Protein AF-A0A926JMJ7-F1 (afdb_monomer_lite)

Structure (mmCIF, N/CA/C/O backbone):
data_AF-A0A926JMJ7-F1
#
_entry.id   AF-A0A926JMJ7-F1
#
loop_
_atom_site.group_PDB
_atom_site.id
_atom_site.type_symbol
_atom_site.label_atom_id
_atom_site.label_alt_id
_atom_site.label_comp_id
_atom_site.label_asym_id
_atom_site.label_entity_id
_atom_site.label_seq_id
_atom_site.pdbx_PDB_ins_code
_atom_site.Cartn_x
_atom_site.Cartn_y
_atom_site.Cartn_z
_atom_site.occupancy
_atom_site.B_iso_or_equiv
_atom_site.auth_seq_id
_atom_site.auth_comp_id
_atom_site.auth_asym_id
_atom_site.auth_atom_id
_atom_site.pdbx_PDB_model_num
ATOM 1 N N . MET A 1 1 ? -0.964 7.097 -24.069 1.00 64.44 1 MET A N 1
ATOM 2 C CA . MET A 1 1 ? -1.494 6.306 -22.941 1.00 64.44 1 MET A CA 1
ATOM 3 C C . MET A 1 1 ? -0.293 5.758 -22.201 1.00 64.44 1 MET A C 1
ATOM 5 O O . MET A 1 1 ? 0.462 5.012 -22.808 1.00 64.44 1 MET A O 1
ATOM 9 N N . THR A 1 2 ? -0.046 6.221 -20.980 1.00 82.44 2 THR A N 1
ATOM 10 C CA . THR A 1 2 ? 1.116 5.785 -20.191 1.00 82.44 2 THR A CA 1
ATOM 11 C C . THR A 1 2 ? 0.700 4.598 -19.337 1.00 82.44 2 THR A C 1
ATOM 13 O O . THR A 1 2 ? -0.368 4.633 -18.730 1.00 82.44 2 THR A O 1
ATOM 16 N N . LEU A 1 3 ? 1.507 3.540 -19.335 1.00 84.75 3 LEU A N 1
ATOM 17 C CA . LEU A 1 3 ? 1.273 2.369 -18.496 1.00 84.75 3 LEU A CA 1
ATOM 18 C C . LEU A 1 3 ? 1.700 2.677 -17.057 1.00 84.75 3 LEU A C 1
ATOM 20 O O . LEU A 1 3 ? 2.702 3.361 -16.836 1.00 84.75 3 LEU A O 1
ATOM 24 N N . VAL A 1 4 ? 0.923 2.173 -16.102 1.00 88.88 4 VAL A N 1
ATOM 25 C CA . VAL A 1 4 ? 1.211 2.241 -14.667 1.00 88.88 4 VAL A CA 1
ATOM 26 C C . VAL A 1 4 ? 1.205 0.817 -14.135 1.00 88.88 4 VAL A C 1
ATOM 28 O O . VAL A 1 4 ? 0.245 0.080 -14.363 1.00 88.88 4 VAL A O 1
ATOM 31 N N . LEU A 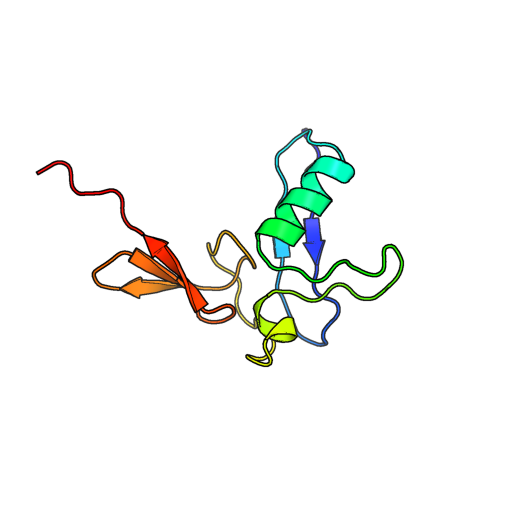1 5 ? 2.279 0.433 -13.452 1.00 90.12 5 LEU A N 1
ATOM 32 C CA . LEU A 1 5 ? 2.360 -0.848 -12.761 1.00 90.12 5 LEU A CA 1
ATOM 33 C C . LEU A 1 5 ? 1.627 -0.746 -11.426 1.00 90.12 5 LEU A C 1
ATOM 35 O O . LEU A 1 5 ? 1.696 0.277 -10.744 1.00 90.12 5 LEU A O 1
ATOM 39 N N . ALA A 1 6 ? 0.928 -1.811 -11.055 1.00 92.56 6 ALA A N 1
ATOM 40 C CA . ALA A 1 6 ? 0.264 -1.908 -9.768 1.00 92.56 6 ALA A CA 1
ATOM 41 C C . ALA A 1 6 ? 0.626 -3.229 -9.093 1.00 92.56 6 ALA A C 1
ATOM 43 O O . ALA A 1 6 ? 0.579 -4.287 -9.722 1.00 92.56 6 ALA A O 1
ATOM 44 N N . THR A 1 7 ? 0.945 -3.158 -7.804 1.00 94.56 7 THR A N 1
ATOM 45 C CA . THR A 1 7 ? 1.150 -4.333 -6.954 1.00 94.56 7 THR A CA 1
ATOM 46 C C . THR A 1 7 ? -0.099 -4.557 -6.118 1.00 94.56 7 THR A C 1
ATOM 48 O O . THR A 1 7 ? -0.595 -3.624 -5.484 1.00 94.56 7 THR A O 1
ATOM 51 N N . VAL A 1 8 ? -0.608 -5.787 -6.114 1.00 95.69 8 VAL A N 1
ATOM 52 C CA . VAL A 1 8 ? -1.838 -6.180 -5.411 1.00 95.69 8 VAL A CA 1
ATOM 53 C C . VAL A 1 8 ? -1.519 -7.129 -4.263 1.00 95.69 8 VAL A C 1
ATOM 55 O O . VAL A 1 8 ? -0.491 -7.801 -4.284 1.00 95.69 8 VAL A O 1
ATOM 58 N N . CYS A 1 9 ? -2.366 -7.155 -3.237 1.00 97.06 9 CYS A N 1
ATOM 59 C CA . CYS A 1 9 ? -2.200 -8.054 -2.097 1.00 97.06 9 CYS A CA 1
ATOM 60 C C . CYS A 1 9 ? -2.873 -9.404 -2.361 1.00 97.06 9 CYS A C 1
ATOM 62 O O . CYS A 1 9 ? -4.043 -9.440 -2.724 1.00 97.06 9 CYS A O 1
ATOM 64 N N . ASP A 1 10 ? -2.181 -10.505 -2.074 1.00 96.50 10 ASP A N 1
ATOM 65 C CA . ASP A 1 10 ? -2.693 -11.866 -2.311 1.00 96.50 10 ASP A CA 1
ATOM 66 C C . ASP A 1 10 ? -3.481 -12.449 -1.128 1.00 96.50 10 ASP A C 1
ATOM 68 O O . ASP A 1 10 ? -3.960 -13.582 -1.166 1.00 96.50 10 ASP A O 1
ATOM 72 N N . THR A 1 11 ? -3.621 -11.691 -0.038 1.00 96.31 11 THR A N 1
ATOM 73 C CA . THR A 1 11 ? -4.532 -12.067 1.053 1.00 96.31 11 THR A CA 1
ATOM 74 C C . THR A 1 11 ? -5.978 -11.998 0.571 1.00 96.31 11 THR A C 1
ATOM 76 O O . THR A 1 11 ? -6.404 -10.970 0.051 1.00 96.31 11 THR A O 1
ATOM 79 N N . THR A 1 12 ? -6.736 -13.074 0.792 1.00 96.00 12 THR A N 1
ATOM 80 C CA . THR A 1 12 ? -8.165 -13.170 0.466 1.00 96.00 12 THR A CA 1
ATOM 81 C C . THR A 1 12 ? -8.936 -11.934 0.936 1.00 96.00 12 THR A C 1
ATOM 83 O O . THR A 1 12 ? -8.745 -11.483 2.064 1.00 96.00 12 THR A O 1
ATOM 86 N N . GLU A 1 13 ? -9.787 -11.391 0.057 1.00 95.12 13 GLU A N 1
ATOM 87 C CA . GLU A 1 13 ? -10.627 -10.197 0.289 1.00 95.12 13 GLU A CA 1
ATOM 88 C C . GLU A 1 13 ? -9.866 -8.883 0.540 1.00 95.12 13 GLU A C 1
ATOM 90 O O . GLU A 1 13 ? -10.484 -7.847 0.777 1.00 95.12 13 GLU A O 1
ATOM 95 N N . CYS A 1 14 ? -8.534 -8.878 0.454 1.00 97.88 14 CYS A N 1
ATOM 96 C CA . CYS A 1 14 ? -7.759 -7.655 0.584 1.00 97.88 14 CYS A CA 1
ATOM 97 C C . CYS A 1 14 ? -7.752 -6.885 -0.739 1.00 97.88 14 CYS A C 1
ATOM 99 O O . CYS A 1 14 ? -7.193 -7.332 -1.735 1.00 97.88 14 CYS A O 1
ATOM 101 N N . LEU A 1 15 ? -8.316 -5.682 -0.724 1.00 97.44 15 LEU A N 1
ATOM 102 C CA . LEU A 1 15 ? -8.343 -4.767 -1.861 1.00 97.44 15 LEU A CA 1
ATOM 103 C C . LEU A 1 15 ? -7.079 -3.907 -1.969 1.00 97.44 15 LEU A C 1
ATOM 105 O O . LEU A 1 15 ? -7.036 -3.010 -2.797 1.00 97.44 15 LEU A O 1
ATOM 109 N N . ALA A 1 16 ? -6.066 -4.110 -1.124 1.00 97.94 16 ALA A N 1
ATOM 110 C CA . ALA A 1 16 ? -4.908 -3.224 -1.080 1.00 97.94 16 ALA A CA 1
ATOM 111 C C . ALA A 1 16 ? -4.144 -3.186 -2.413 1.00 97.94 16 ALA A C 1
ATOM 113 O O . ALA A 1 16 ? -3.862 -4.229 -3.008 1.00 97.94 16 ALA A O 1
ATOM 114 N N . LEU A 1 17 ? -3.734 -1.978 -2.806 1.00 96.88 17 LEU A N 1
ATOM 115 C CA . LEU A 1 17 ? -2.969 -1.706 -4.022 1.00 96.88 17 LEU A CA 1
ATOM 116 C C . LEU A 1 17 ? -1.794 -0.774 -3.710 1.00 96.88 17 LEU A C 1
ATOM 118 O O . LEU A 1 17 ? -1.913 0.149 -2.903 1.00 96.88 17 LEU A O 1
ATOM 122 N N . HIS A 1 18 ? -0.663 -0.990 -4.370 1.00 96.06 18 HIS A N 1
ATOM 123 C CA . HIS A 1 18 ? 0.377 0.021 -4.536 1.00 96.06 18 HIS A CA 1
ATOM 124 C C . HIS A 1 18 ? 0.390 0.440 -5.999 1.00 96.06 18 HIS A C 1
ATOM 126 O O . HIS A 1 18 ? 0.627 -0.395 -6.871 1.00 96.06 18 HIS A O 1
ATOM 132 N N . ILE A 1 19 ? 0.121 1.716 -6.259 1.00 94.31 19 ILE A N 1
ATOM 133 C CA . ILE A 1 19 ? 0.061 2.276 -7.609 1.00 94.31 19 ILE A CA 1
ATOM 134 C C . ILE A 1 19 ? 1.399 2.939 -7.907 1.00 94.31 19 ILE A C 1
ATOM 136 O O . ILE A 1 19 ? 1.832 3.819 -7.164 1.00 94.31 19 ILE A O 1
ATOM 140 N N . GLY A 1 20 ? 2.039 2.499 -8.983 1.00 92.06 20 GLY A N 1
ATOM 141 C CA . GLY A 1 20 ? 3.333 3.010 -9.389 1.00 92.06 20 GLY A CA 1
ATOM 142 C C . GLY A 1 20 ? 3.305 4.350 -10.109 1.00 92.06 20 GLY A C 1
ATOM 143 O O . GLY A 1 20 ? 2.253 4.916 -10.418 1.00 92.06 20 GLY A O 1
ATOM 144 N N . LEU A 1 21 ? 4.495 4.862 -10.406 1.00 92.25 21 LEU A N 1
ATOM 145 C CA . LEU A 1 21 ? 4.691 6.065 -11.193 1.00 92.25 21 LEU A CA 1
ATOM 146 C C . LEU A 1 21 ? 4.542 5.749 -12.695 1.00 92.25 21 LEU A C 1
ATOM 148 O O . LEU A 1 21 ? 5.114 4.774 -13.190 1.00 92.25 21 LEU A O 1
ATOM 152 N N . PRO A 1 22 ? 3.822 6.580 -13.472 1.00 94.06 22 PRO A N 1
ATOM 153 C CA . PRO A 1 22 ? 3.706 6.381 -14.911 1.00 94.06 22 PRO A CA 1
ATOM 154 C C . PRO A 1 22 ? 5.075 6.355 -15.608 1.00 94.06 22 PRO A C 1
ATOM 156 O O . PRO A 1 22 ? 5.839 7.315 -15.526 1.00 94.06 22 PRO A O 1
ATOM 159 N N . GLY A 1 23 ? 5.353 5.272 -16.339 1.00 91.38 23 GLY A N 1
ATOM 160 C CA . GLY A 1 23 ? 6.594 5.102 -17.104 1.00 91.38 23 GLY A CA 1
ATOM 161 C C . GLY A 1 23 ? 7.823 4.674 -16.294 1.00 91.38 23 GLY A C 1
ATOM 162 O O . GLY A 1 23 ? 8.904 4.590 -16.874 1.00 91.38 23 GLY A O 1
ATOM 163 N N . ALA A 1 24 ? 7.679 4.400 -14.995 1.00 92.44 24 ALA A N 1
ATOM 164 C CA . ALA A 1 24 ? 8.727 3.752 -14.216 1.00 92.44 24 ALA A CA 1
ATOM 165 C C . ALA A 1 24 ? 8.880 2.269 -14.593 1.00 92.44 24 ALA A C 1
ATOM 167 O O . ALA A 1 24 ? 7.940 1.639 -15.084 1.00 92.44 24 ALA A O 1
ATOM 168 N N . ASP A 1 25 ? 10.078 1.727 -14.370 1.00 93.12 25 ASP A N 1
ATOM 169 C CA . ASP A 1 25 ? 10.372 0.311 -14.588 1.00 93.12 25 ASP A CA 1
ATOM 170 C C . ASP A 1 25 ? 10.004 -0.565 -13.376 1.00 93.12 25 ASP A C 1
ATOM 172 O O . ASP A 1 25 ? 9.789 -0.082 -12.260 1.00 93.12 25 ASP A O 1
ATOM 176 N N . ASP A 1 26 ? 9.951 -1.881 -13.598 1.00 90.31 26 ASP A N 1
ATOM 177 C CA . ASP A 1 26 ? 9.578 -2.870 -12.580 1.00 90.31 26 ASP A CA 1
ATOM 178 C C . ASP A 1 26 ? 10.472 -2.804 -11.331 1.00 90.31 26 ASP A C 1
ATOM 180 O O . ASP A 1 26 ? 10.006 -3.016 -10.209 1.00 90.31 26 ASP A O 1
ATOM 184 N N . ALA A 1 27 ? 11.766 -2.513 -11.502 1.00 92.12 27 ALA A N 1
ATOM 185 C CA . ALA A 1 27 ? 12.726 -2.477 -10.403 1.00 92.12 27 ALA A CA 1
ATOM 186 C C . ALA A 1 27 ? 12.487 -1.264 -9.496 1.00 92.12 27 ALA A C 1
ATOM 188 O O . ALA A 1 27 ? 12.499 -1.392 -8.266 1.00 92.12 27 ALA A O 1
ATOM 189 N N . PHE A 1 28 ? 12.232 -0.098 -10.091 1.00 93.69 28 PHE A N 1
ATOM 190 C CA . PHE A 1 28 ? 11.856 1.109 -9.371 1.00 93.69 28 PHE A CA 1
ATOM 191 C C . PHE A 1 28 ? 10.559 0.894 -8.591 1.00 93.69 28 PHE A C 1
ATOM 193 O O . PHE A 1 28 ? 10.500 1.227 -7.403 1.00 93.69 28 PHE A O 1
ATOM 200 N N . GLU A 1 29 ? 9.553 0.298 -9.230 1.00 92.81 29 GLU A N 1
ATOM 201 C CA . GLU A 1 29 ? 8.240 0.096 -8.620 1.00 92.81 29 GLU A CA 1
ATOM 202 C C . GLU A 1 29 ? 8.250 -0.927 -7.496 1.00 92.81 29 GLU A C 1
ATOM 204 O O . GLU A 1 29 ? 7.680 -0.695 -6.426 1.00 92.81 29 GLU A O 1
ATOM 209 N N . ARG A 1 30 ? 8.994 -2.018 -7.671 1.00 92.88 30 ARG A N 1
ATOM 210 C CA . ARG A 1 30 ? 9.235 -2.983 -6.601 1.00 92.88 30 ARG A CA 1
ATOM 211 C C . ARG A 1 30 ? 9.892 -2.317 -5.395 1.00 92.88 30 ARG A C 1
ATOM 213 O O . ARG A 1 30 ? 9.417 -2.474 -4.271 1.00 92.88 30 ARG A O 1
ATOM 220 N N . ALA A 1 31 ? 10.936 -1.521 -5.622 1.00 94.38 31 ALA A N 1
ATOM 221 C CA . ALA A 1 31 ? 11.611 -0.801 -4.549 1.00 94.38 31 ALA A CA 1
ATOM 222 C C . ALA A 1 31 ? 10.696 0.250 -3.889 1.00 94.38 31 ALA A C 1
ATOM 224 O O . ALA A 1 31 ? 10.798 0.490 -2.684 1.00 94.38 31 ALA A O 1
ATOM 225 N N . ALA A 1 32 ? 9.803 0.894 -4.647 1.00 95.31 32 ALA A N 1
ATOM 226 C CA . ALA A 1 32 ? 8.812 1.827 -4.115 1.00 95.31 32 ALA A CA 1
ATOM 227 C C . ALA A 1 32 ? 7.788 1.120 -3.214 1.00 95.31 32 ALA A C 1
ATOM 229 O O . ALA A 1 32 ? 7.588 1.549 -2.074 1.00 95.31 32 ALA A O 1
ATOM 230 N N . ALA A 1 33 ? 7.238 -0.008 -3.662 1.00 95.69 33 ALA A N 1
ATOM 231 C CA . ALA A 1 33 ? 6.311 -0.818 -2.882 1.00 95.69 33 ALA A CA 1
ATOM 232 C C . ALA A 1 33 ? 6.962 -1.362 -1.595 1.00 95.69 33 ALA A C 1
ATOM 234 O O . ALA A 1 33 ? 6.379 -1.268 -0.510 1.00 95.69 33 ALA A O 1
ATOM 235 N N . GLU A 1 34 ? 8.202 -1.852 -1.667 1.00 96.00 34 GLU A N 1
ATOM 236 C CA . GLU A 1 34 ? 8.964 -2.294 -0.489 1.00 96.00 34 GLU A CA 1
ATOM 237 C C . GLU A 1 34 ? 9.171 -1.146 0.518 1.00 96.00 34 GLU A C 1
ATOM 239 O O . GLU A 1 34 ? 8.939 -1.326 1.717 1.00 96.00 34 GLU A O 1
ATOM 244 N N . ARG A 1 35 ? 9.507 0.070 0.052 1.00 96.12 35 ARG A N 1
ATOM 245 C CA . ARG A 1 35 ? 9.587 1.275 0.907 1.00 96.12 35 ARG A CA 1
ATOM 246 C C . ARG A 1 35 ? 8.235 1.664 1.510 1.00 96.12 35 ARG A C 1
ATOM 248 O O . ARG A 1 35 ? 8.187 2.161 2.638 1.00 96.12 35 ARG A O 1
ATOM 255 N N . ALA A 1 36 ? 7.138 1.416 0.798 1.00 95.56 36 ALA A N 1
ATOM 256 C CA . ALA A 1 36 ? 5.781 1.573 1.314 1.00 95.56 36 ALA A CA 1
ATOM 257 C C . ALA A 1 36 ? 5.404 0.491 2.349 1.00 95.56 36 ALA A C 1
ATOM 259 O O . ALA A 1 36 ? 4.389 0.622 3.036 1.00 95.56 36 ALA A O 1
ATOM 260 N N . GLY A 1 37 ? 6.240 -0.533 2.541 1.00 96.25 37 GLY A N 1
ATOM 261 C CA . GLY A 1 37 ? 6.091 -1.565 3.567 1.00 96.25 37 GLY A CA 1
ATOM 262 C C . GLY A 1 37 ? 5.515 -2.885 3.058 1.00 96.25 37 GLY A C 1
ATOM 263 O O . GLY A 1 37 ? 5.234 -3.764 3.879 1.00 96.25 37 GLY A O 1
ATOM 264 N N . TRP A 1 38 ? 5.345 -3.032 1.743 1.00 97.31 38 TRP A N 1
ATOM 265 C CA . TRP A 1 38 ? 4.929 -4.290 1.133 1.00 97.31 38 TRP A CA 1
ATOM 266 C C . TRP A 1 38 ? 5.982 -5.374 1.350 1.00 97.31 38 TRP A C 1
ATOM 268 O O . TRP A 1 38 ? 7.184 -5.104 1.349 1.00 97.31 38 TRP A O 1
ATOM 278 N N . ASP A 1 39 ? 5.524 -6.602 1.561 1.00 96.56 39 ASP A N 1
ATOM 279 C CA . ASP A 1 39 ? 6.378 -7.781 1.510 1.00 96.56 39 ASP A CA 1
ATOM 280 C C . ASP A 1 39 ? 6.296 -8.380 0.111 1.00 96.56 39 ASP A C 1
ATOM 282 O O . ASP A 1 39 ? 5.285 -8.980 -0.256 1.00 96.56 39 ASP A O 1
ATOM 286 N N . LEU A 1 40 ? 7.365 -8.174 -0.655 1.00 94.56 40 LEU A N 1
ATOM 287 C CA . LEU A 1 40 ? 7.547 -8.719 -1.997 1.00 94.56 40 LEU A CA 1
ATOM 288 C C . LEU A 1 40 ? 8.697 -9.728 -2.034 1.00 94.56 40 LEU A C 1
ATOM 290 O O . LEU A 1 40 ? 9.201 -10.037 -3.107 1.00 94.56 40 LEU A O 1
ATOM 294 N N . THR A 1 41 ? 9.157 -10.239 -0.887 1.00 90.31 41 THR A N 1
ATOM 295 C CA . THR A 1 41 ? 10.406 -11.024 -0.770 1.00 90.31 41 THR A CA 1
ATOM 296 C C . THR A 1 41 ? 10.482 -12.238 -1.698 1.00 90.31 41 THR A C 1
ATOM 298 O O . THR A 1 41 ? 11.580 -12.681 -2.035 1.00 90.31 41 THR A O 1
ATOM 301 N N . ARG A 1 42 ? 9.337 -12.756 -2.152 1.00 86.06 42 ARG A N 1
ATOM 302 C CA . ARG A 1 42 ? 9.234 -13.802 -3.171 1.00 86.06 42 ARG A CA 1
ATOM 303 C C . ARG A 1 42 ? 8.767 -13.186 -4.493 1.00 86.06 42 ARG A C 1
ATOM 305 O O . ARG A 1 42 ? 7.596 -12.842 -4.577 1.00 86.06 42 ARG A O 1
ATOM 312 N N . PRO A 1 43 ? 9.637 -13.068 -5.515 1.00 78.94 43 PRO A N 1
ATOM 313 C CA . PRO A 1 43 ? 9.269 -12.477 -6.805 1.00 78.94 43 PRO A CA 1
ATOM 314 C C . PRO A 1 43 ? 8.066 -13.140 -7.484 1.00 78.94 43 PRO A C 1
ATOM 316 O O . PRO A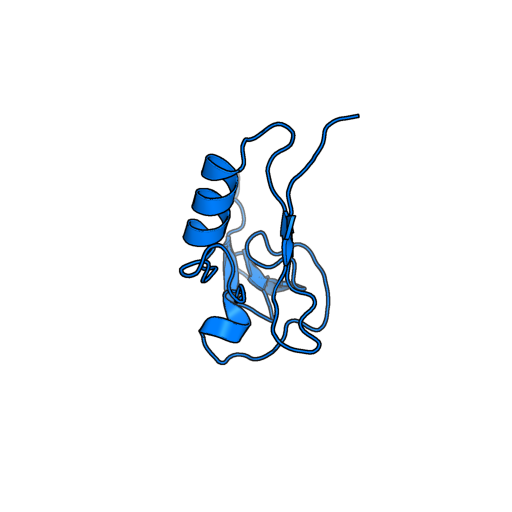 1 43 ? 7.234 -12.437 -8.037 1.00 78.94 43 PRO A O 1
ATOM 319 N N . ASP A 1 44 ? 7.965 -14.467 -7.381 1.00 83.31 44 ASP A N 1
ATOM 320 C CA . ASP A 1 44 ? 6.868 -15.266 -7.949 1.00 83.31 44 ASP A CA 1
ATOM 321 C C . ASP A 1 44 ? 5.897 -15.778 -6.869 1.00 83.31 44 ASP A C 1
ATOM 323 O O . ASP A 1 44 ? 5.128 -16.715 -7.088 1.00 83.31 44 ASP A O 1
ATOM 327 N N . GLY A 1 45 ? 6.009 -15.248 -5.649 1.00 84.12 45 GLY A N 1
ATOM 328 C CA . GLY A 1 45 ? 5.198 -15.659 -4.509 1.00 84.12 45 GLY A CA 1
ATOM 329 C C . GLY A 1 45 ? 4.129 -14.629 -4.159 1.00 84.12 45 GLY A C 1
ATOM 330 O O . GLY A 1 45 ? 4.016 -13.603 -4.821 1.00 84.12 45 GLY A O 1
ATOM 331 N N . PRO A 1 46 ? 3.353 -14.890 -3.096 1.00 88.38 46 PRO A N 1
ATOM 332 C CA . PRO A 1 46 ? 2.332 -13.957 -2.663 1.00 88.38 46 PRO A CA 1
ATOM 333 C C . PRO A 1 46 ? 2.963 -12.653 -2.170 1.00 88.38 46 PRO A C 1
ATOM 335 O O . PRO A 1 46 ? 3.917 -12.658 -1.386 1.00 88.38 46 PRO A O 1
ATOM 338 N N . HIS A 1 47 ? 2.383 -11.547 -2.598 1.00 94.88 47 HIS A N 1
ATOM 339 C CA . HIS A 1 47 ? 2.651 -10.204 -2.139 1.00 94.88 47 HIS A CA 1
ATOM 340 C C . HIS A 1 47 ? 1.714 -9.855 -0.985 1.00 94.88 47 HIS A C 1
ATOM 342 O O . HIS A 1 47 ? 0.496 -10.046 -1.055 1.00 94.88 47 HIS A O 1
ATOM 348 N N . TYR A 1 48 ? 2.268 -9.286 0.084 1.00 97.38 48 TYR A N 1
ATOM 349 C CA . TYR A 1 48 ? 1.475 -8.854 1.234 1.00 97.38 48 TYR A CA 1
ATOM 350 C C . TYR A 1 48 ? 1.566 -7.347 1.428 1.00 97.38 48 TYR A C 1
ATOM 352 O O . TYR A 1 48 ? 2.654 -6.778 1.543 1.00 97.38 48 TYR A O 1
ATOM 360 N N . CYS A 1 49 ? 0.408 -6.693 1.520 1.00 97.88 49 CYS A N 1
ATOM 361 C CA . CYS A 1 49 ? 0.350 -5.271 1.822 1.00 97.88 49 CYS A CA 1
ATOM 362 C C . CYS A 1 49 ? 0.797 -4.987 3.270 1.00 97.88 49 CYS A C 1
ATOM 364 O O . CYS A 1 49 ? 0.783 -5.885 4.122 1.00 97.88 49 CYS A O 1
ATOM 366 N N . PRO A 1 50 ? 1.122 -3.726 3.606 1.00 97.75 50 PRO A N 1
ATOM 367 C CA . PRO A 1 50 ? 1.589 -3.366 4.944 1.00 97.75 50 PRO A CA 1
ATOM 368 C C . PRO A 1 50 ? 0.595 -3.718 6.068 1.00 97.75 50 PRO A C 1
ATOM 370 O O . PRO A 1 50 ? 1.009 -4.029 7.185 1.00 97.75 50 PRO A O 1
ATOM 373 N N . ALA A 1 51 ? -0.715 -3.689 5.791 1.00 97.38 51 ALA A N 1
ATOM 374 C CA . ALA A 1 51 ? -1.753 -4.038 6.764 1.00 97.38 51 ALA A CA 1
ATOM 375 C C . ALA A 1 51 ? -1.771 -5.547 7.065 1.00 97.38 51 ALA A C 1
ATOM 377 O O . ALA A 1 51 ? -1.633 -5.949 8.222 1.00 97.38 51 ALA A O 1
ATOM 378 N N . CYS A 1 52 ? -1.858 -6.387 6.028 1.00 97.31 52 CYS A N 1
ATOM 379 C CA . CYS A 1 52 ? -1.861 -7.844 6.174 1.00 97.31 52 CYS A CA 1
ATOM 380 C C . CYS A 1 52 ? -0.539 -8.356 6.755 1.00 97.31 52 CYS A C 1
ATOM 382 O O . CYS A 1 52 ? -0.549 -9.159 7.685 1.00 97.31 52 CYS A O 1
ATOM 384 N N . ARG A 1 53 ? 0.596 -7.810 6.298 1.00 95.94 53 ARG A N 1
ATOM 385 C CA . ARG A 1 53 ? 1.932 -8.135 6.821 1.00 95.94 53 ARG A CA 1
ATOM 386 C C . ARG A 1 53 ? 2.057 -7.893 8.328 1.00 95.94 53 ARG A C 1
ATOM 388 O O . ARG A 1 53 ? 2.751 -8.635 9.013 1.00 95.94 53 ARG A O 1
ATOM 395 N N . THR A 1 54 ? 1.412 -6.847 8.847 1.00 94.00 54 THR A N 1
ATOM 396 C CA . THR A 1 54 ? 1.460 -6.488 10.277 1.00 94.00 54 THR A CA 1
ATOM 397 C C . THR A 1 54 ? 0.324 -7.099 11.100 1.00 94.00 54 THR A C 1
ATOM 399 O O . THR A 1 54 ? 0.199 -6.790 12.283 1.00 94.00 54 THR A O 1
ATOM 402 N N . GLY A 1 55 ? -0.504 -7.963 10.502 1.00 93.75 55 GLY A N 1
ATOM 403 C CA . GLY A 1 55 ? -1.616 -8.626 11.187 1.00 93.75 55 GLY A CA 1
ATOM 404 C C . GLY A 1 55 ? -2.817 -7.720 11.480 1.00 93.75 55 GLY A C 1
ATOM 405 O O . GLY A 1 55 ? -3.674 -8.098 12.272 1.00 93.75 55 GLY A O 1
ATOM 406 N N . ARG A 1 56 ? -2.907 -6.538 10.853 1.00 93.94 56 ARG A N 1
ATOM 407 C CA . ARG A 1 56 ? -4.051 -5.616 11.014 1.00 93.94 56 ARG A CA 1
ATOM 408 C C . ARG A 1 56 ? -5.312 -6.083 10.286 1.00 93.94 56 ARG A C 1
ATOM 410 O O . ARG A 1 56 ? -6.396 -5.605 10.597 1.00 93.94 56 ARG A O 1
ATOM 417 N N . GLY A 1 57 ? -5.162 -7.018 9.350 1.00 91.94 57 GLY A N 1
ATOM 418 C CA . GLY A 1 57 ? -6.250 -7.567 8.546 1.00 91.94 57 GLY A CA 1
ATOM 419 C C . GLY A 1 57 ? -6.268 -7.043 7.105 1.00 91.94 57 GLY A C 1
ATOM 420 O O . GLY A 1 57 ? -5.364 -6.296 6.703 1.00 91.94 57 GLY A O 1
ATOM 421 N N . PRO A 1 58 ? -7.254 -7.488 6.307 1.00 96.69 58 PRO A N 1
ATOM 422 C CA . PRO A 1 58 ? -7.424 -7.049 4.929 1.00 96.69 58 PRO A CA 1
ATOM 423 C C . PRO A 1 58 ? -7.863 -5.583 4.859 1.00 96.69 58 PRO A C 1
ATOM 425 O O . PRO A 1 58 ? -8.587 -5.082 5.718 1.00 96.69 58 PRO A O 1
ATOM 428 N N . VAL A 1 59 ? -7.437 -4.896 3.800 1.00 97.31 59 VAL A N 1
ATOM 429 C CA . VAL A 1 59 ? -8.009 -3.602 3.411 1.00 97.31 59 VAL A CA 1
ATOM 430 C C . VAL A 1 59 ? -9.308 -3.888 2.670 1.00 97.31 59 VAL A C 1
ATOM 432 O O . VAL A 1 59 ? -9.269 -4.525 1.625 1.00 97.31 59 VAL A O 1
ATOM 435 N N . VAL A 1 60 ? -10.439 -3.435 3.203 1.00 96.88 60 VAL A N 1
ATOM 436 C CA . VAL A 1 60 ? -11.776 -3.724 2.643 1.00 96.88 60 VAL A CA 1
ATOM 437 C C . VAL A 1 60 ? -12.397 -2.541 1.899 1.00 96.88 60 VAL A C 1
ATOM 439 O O . VAL A 1 60 ? -13.400 -2.702 1.214 1.00 96.88 60 VAL A O 1
ATOM 442 N N . GLU A 1 61 ? -11.783 -1.362 1.994 1.00 96.44 61 GLU A N 1
ATOM 443 C CA . GLU A 1 61 ? -12.224 -0.134 1.332 1.00 96.44 61 GLU A CA 1
ATOM 444 C C . GLU A 1 61 ? -11.026 0.588 0.718 1.00 96.44 61 GLU A C 1
ATOM 446 O O . GLU A 1 61 ? -9.998 0.776 1.378 1.00 96.44 61 GLU A O 1
ATOM 451 N N . LEU A 1 62 ? -11.171 0.998 -0.543 1.00 96.44 62 LEU A N 1
ATOM 452 C CA . LEU A 1 62 ? -10.176 1.798 -1.250 1.00 96.44 62 LEU A CA 1
ATOM 453 C C . LEU A 1 62 ? -10.303 3.286 -0.895 1.00 96.44 62 LEU A C 1
ATOM 455 O O . LEU A 1 62 ? -11.385 3.776 -0.580 1.00 96.44 62 LEU A O 1
ATOM 459 N N . GLY A 1 63 ? -9.190 4.007 -0.975 1.00 95.56 63 GLY A N 1
ATOM 460 C CA . GLY A 1 63 ? -9.099 5.440 -0.720 1.00 95.56 63 GLY A CA 1
ATOM 461 C C . GLY A 1 63 ? -7.726 5.980 -1.100 1.00 95.56 63 GLY A C 1
ATOM 462 O O . GLY A 1 63 ? -7.088 5.471 -2.012 1.00 95.56 63 GLY A O 1
ATOM 463 N N . GLU A 1 64 ? -7.244 7.003 -0.401 1.00 94.50 64 GLU A N 1
ATOM 464 C CA . GLU A 1 64 ? -6.097 7.795 -0.872 1.00 94.50 64 GLU A CA 1
ATOM 465 C C . GLU A 1 64 ? -4.774 7.472 -0.169 1.00 94.50 64 GLU A C 1
ATOM 467 O O . GLU A 1 64 ? -3.760 8.123 -0.415 1.00 94.50 64 GLU A O 1
ATOM 472 N N . CYS A 1 65 ? -4.729 6.440 0.685 1.00 96.56 65 CYS A N 1
ATOM 473 C CA . CYS A 1 65 ? -3.488 6.092 1.373 1.00 96.56 65 CYS A CA 1
ATOM 474 C C . CYS A 1 65 ? -2.349 5.812 0.367 1.00 96.56 65 CYS A C 1
ATOM 476 O O . CYS A 1 65 ? -2.448 4.856 -0.408 1.00 96.56 65 CYS A O 1
ATOM 478 N N . PRO A 1 66 ? -1.203 6.517 0.445 1.00 94.69 66 PRO A N 1
ATOM 479 C CA . PRO A 1 66 ? -0.116 6.368 -0.526 1.00 94.69 66 PRO A CA 1
ATOM 480 C C . PRO A 1 66 ? 0.642 5.038 -0.407 1.00 94.69 66 PRO A C 1
ATOM 482 O O . PRO A 1 66 ? 1.540 4.765 -1.196 1.00 94.69 66 PRO A O 1
ATOM 485 N N . ARG A 1 67 ? 0.331 4.211 0.602 1.00 96.25 67 ARG A N 1
ATOM 486 C CA . ARG A 1 67 ? 1.014 2.931 0.834 1.00 96.25 67 ARG A CA 1
ATOM 487 C C . ARG A 1 67 ? 0.223 1.720 0.386 1.00 96.25 67 ARG A C 1
ATOM 489 O O . ARG A 1 67 ? 0.814 0.797 -0.155 1.00 96.25 67 ARG A O 1
ATOM 496 N N . CYS A 1 68 ? -1.073 1.677 0.674 1.00 97.06 68 CYS A N 1
ATOM 497 C CA . CYS A 1 68 ? -1.911 0.512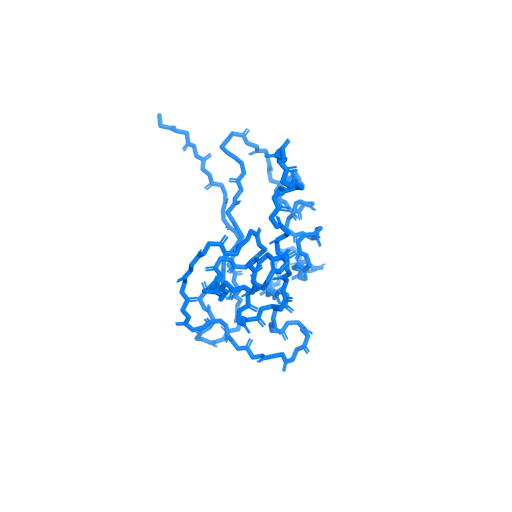 0.383 1.00 97.06 68 CYS A CA 1
ATOM 498 C C . CYS A 1 68 ? -3.222 0.865 -0.321 1.00 97.06 68 CYS A C 1
ATOM 500 O O . CYS A 1 68 ? -4.066 -0.015 -0.473 1.00 97.06 68 CYS A O 1
ATOM 502 N N . HIS A 1 69 ? -3.410 2.142 -0.674 1.00 97.31 69 HIS A N 1
ATOM 503 C CA . HIS A 1 69 ? -4.613 2.672 -1.311 1.00 97.31 69 HIS A 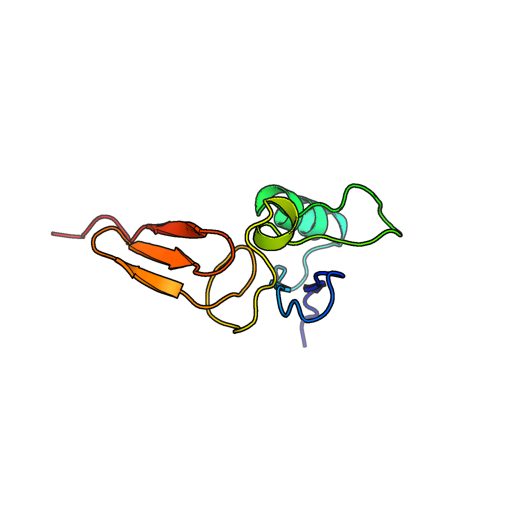CA 1
ATOM 504 C C . HIS A 1 69 ? -5.908 2.379 -0.541 1.00 97.31 69 HIS A C 1
ATOM 506 O O . HIS A 1 69 ? -6.978 2.282 -1.124 1.00 97.31 69 HIS A O 1
ATOM 512 N N . GLY A 1 70 ? -5.807 2.209 0.782 1.00 97.19 70 GLY A N 1
ATOM 513 C CA . GLY A 1 70 ? -6.962 2.063 1.663 1.00 97.19 70 GLY A CA 1
ATOM 514 C C . GLY A 1 70 ? -7.553 3.412 2.072 1.00 97.19 70 GLY A C 1
ATOM 515 O O . GLY A 1 70 ? -6.870 4.439 1.985 1.00 97.19 70 GLY A O 1
ATOM 516 N N . SER A 1 71 ? -8.788 3.393 2.572 1.00 97.38 71 SER A N 1
ATOM 517 C CA . SER A 1 71 ? -9.462 4.570 3.133 1.00 97.38 71 SER A CA 1
ATOM 518 C C . SER A 1 71 ? -8.690 5.200 4.302 1.00 97.38 71 SER A C 1
ATOM 520 O O . SER A 1 71 ? -7.936 4.539 5.036 1.00 97.38 71 SER A O 1
ATOM 522 N N . THR A 1 72 ? -8.849 6.515 4.439 1.00 97.50 72 THR A N 1
ATOM 523 C CA . THR A 1 72 ? -8.172 7.362 5.423 1.00 97.50 72 THR A CA 1
ATOM 524 C C . THR A 1 72 ? -9.185 8.152 6.248 1.00 97.50 72 THR A C 1
ATOM 526 O O . THR A 1 72 ? -10.261 8.501 5.772 1.00 97.50 72 THR A O 1
ATOM 529 N N . GLU A 1 73 ? -8.813 8.459 7.489 1.00 96.00 73 GLU A N 1
ATOM 530 C CA . GLU A 1 73 ? -9.511 9.407 8.356 1.00 96.00 73 GLU A CA 1
ATOM 531 C C . GLU A 1 73 ? -8.665 10.665 8.563 1.00 96.00 73 GLU A C 1
ATOM 533 O O . GLU A 1 73 ? -7.450 10.592 8.776 1.00 96.00 73 GLU A O 1
ATOM 538 N N . ALA A 1 74 ? -9.315 11.826 8.541 1.00 96.00 74 ALA A N 1
ATOM 539 C CA . ALA A 1 74 ? -8.687 13.091 8.889 1.00 96.00 74 ALA A CA 1
ATOM 540 C C . ALA A 1 74 ? -8.477 13.183 10.409 1.00 96.00 74 ALA A C 1
ATOM 542 O O . ALA A 1 74 ? -9.419 13.077 11.195 1.00 96.00 74 ALA A O 1
ATOM 543 N N . LEU A 1 75 ? -7.238 13.430 10.826 1.00 94.62 75 LEU A N 1
ATOM 544 C CA . LEU A 1 75 ? -6.843 13.720 12.203 1.00 94.62 75 LEU A CA 1
ATOM 545 C C . LEU A 1 75 ? -6.314 15.155 12.300 1.00 94.62 75 LEU A C 1
ATOM 547 O O . LEU A 1 75 ? -6.195 15.861 11.303 1.00 94.62 75 LEU A O 1
ATOM 551 N N . ARG A 1 76 ? 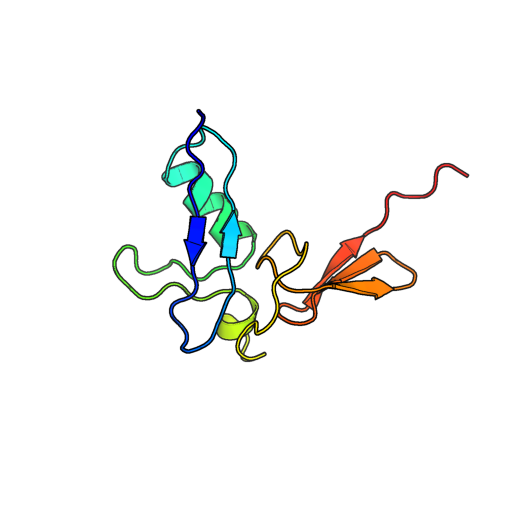-5.967 15.600 13.514 1.00 92.19 76 ARG A N 1
ATOM 552 C CA . ARG A 1 76 ? -5.405 16.943 13.743 1.00 92.19 76 ARG A CA 1
ATOM 553 C C . ARG A 1 76 ? -4.107 17.186 12.963 1.00 92.19 76 ARG A C 1
ATOM 555 O O . ARG A 1 76 ? -3.907 18.281 12.450 1.00 92.19 76 ARG A O 1
ATOM 562 N N . ASP A 1 77 ? -3.252 16.170 12.888 1.00 89.69 77 ASP A N 1
ATOM 563 C CA . ASP A 1 77 ? -1.873 16.303 12.402 1.00 89.69 77 ASP A CA 1
ATOM 564 C C . ASP A 1 77 ? -1.672 15.712 10.990 1.00 89.69 77 ASP A C 1
ATOM 566 O O . ASP A 1 77 ? -0.548 15.659 10.491 1.00 89.69 77 ASP A O 1
ATOM 570 N N . GLY A 1 78 ? -2.742 15.244 10.340 1.00 95.06 78 GLY A N 1
ATOM 571 C CA . GLY A 1 78 ? -2.688 14.614 9.019 1.00 95.06 78 GLY A CA 1
ATOM 572 C C . GLY A 1 78 ? -3.816 13.619 8.775 1.00 95.06 78 GLY A C 1
ATOM 573 O O . GLY A 1 78 ? -4.759 13.528 9.558 1.00 95.06 78 GLY A O 1
ATOM 574 N N . GLU A 1 79 ? -3.682 12.825 7.719 1.00 97.12 79 GLU A N 1
ATOM 575 C CA . GLU A 1 79 ? -4.620 11.762 7.354 1.00 97.12 79 GLU A CA 1
ATOM 576 C C . GLU A 1 79 ? -4.045 10.391 7.691 1.00 97.12 79 GLU A C 1
ATOM 578 O O . GLU A 1 79 ? -2.912 10.066 7.325 1.00 97.12 79 GLU A O 1
ATOM 583 N N . ARG A 1 80 ? -4.819 9.561 8.390 1.00 96.94 80 ARG A N 1
ATOM 584 C CA . ARG A 1 80 ? -4.384 8.232 8.819 1.00 96.94 80 ARG A CA 1
ATOM 585 C C . ARG A 1 80 ? -5.148 7.144 8.088 1.00 96.94 80 ARG A C 1
ATOM 587 O O . ARG A 1 80 ? -6.367 7.135 8.084 1.00 96.94 80 ARG A O 1
ATOM 594 N N . CYS A 1 81 ? -4.438 6.175 7.522 1.00 97.50 81 CYS A N 1
ATOM 595 C CA . CYS A 1 81 ? -5.062 5.026 6.872 1.00 97.50 81 CYS A CA 1
ATOM 596 C C . CYS A 1 81 ? -5.655 4.040 7.886 1.00 97.50 81 CYS A C 1
ATOM 598 O O . CYS A 1 81 ? -4.947 3.599 8.797 1.00 97.50 81 CYS A O 1
ATOM 600 N N . H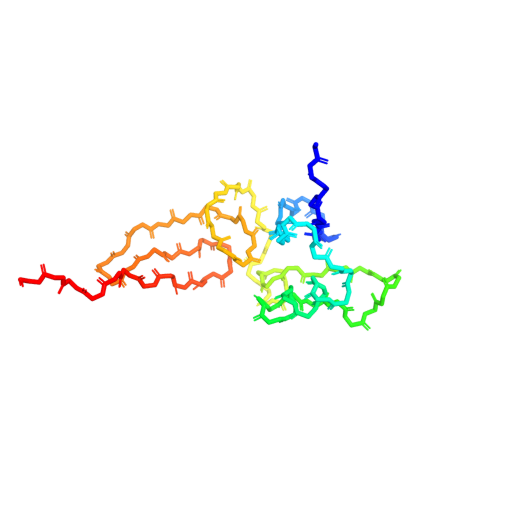IS A 1 82 ? -6.900 3.610 7.668 1.00 95.88 82 HIS A N 1
ATOM 601 C CA . HIS A 1 82 ? -7.568 2.607 8.503 1.00 95.88 82 HIS A CA 1
ATOM 602 C C . HIS A 1 82 ? -6.882 1.236 8.448 1.00 95.88 82 HIS A C 1
ATOM 604 O O . HIS A 1 82 ? -6.728 0.574 9.472 1.00 95.88 82 HIS A O 1
ATOM 610 N N . GLY A 1 83 ? -6.418 0.829 7.263 1.00 94.81 83 GLY A N 1
ATOM 611 C CA . GLY A 1 83 ? -5.790 -0.474 7.052 1.00 94.81 83 GLY A CA 1
ATOM 612 C C . GLY A 1 83 ? -4.367 -0.550 7.605 1.00 94.81 83 GLY A C 1
ATOM 613 O O . GLY A 1 83 ? -4.084 -1.288 8.546 1.00 94.81 83 GLY A O 1
ATOM 614 N N . CYS A 1 84 ? -3.433 0.204 7.014 1.00 96.44 84 CYS A N 1
ATOM 615 C CA . CYS A 1 84 ? -2.013 0.098 7.374 1.00 96.44 84 CYS A CA 1
ATOM 616 C C . CYS A 1 84 ? -1.578 1.013 8.529 1.00 96.44 84 CYS A C 1
ATOM 618 O O . CYS A 1 84 ? -0.468 0.866 9.041 1.00 96.44 84 CYS A O 1
ATOM 620 N N . GLY A 1 85 ? -2.421 1.964 8.943 1.00 95.44 85 GLY A N 1
ATOM 621 C CA . GLY A 1 85 ? -2.107 2.908 10.015 1.00 95.44 85 GLY A CA 1
ATOM 622 C C . GLY A 1 85 ? -1.107 4.003 9.640 1.00 95.44 85 GLY A C 1
ATOM 623 O O . GLY A 1 85 ? -0.692 4.745 10.529 1.00 95.44 85 GLY A O 1
ATOM 624 N N . HIS A 1 86 ? -0.704 4.108 8.369 1.00 96.19 86 HIS A N 1
ATOM 625 C CA . HIS A 1 86 ? 0.179 5.177 7.905 1.00 96.19 86 HIS A CA 1
ATOM 626 C C . HIS A 1 86 ? -0.472 6.544 8.097 1.00 96.19 86 HIS A C 1
ATOM 628 O O . HIS A 1 86 ? -1.629 6.716 7.726 1.00 96.19 86 HIS A O 1
ATOM 634 N N . LEU A 1 87 ? 0.291 7.485 8.652 1.00 96.19 87 LEU A N 1
ATOM 635 C CA . LEU A 1 87 ? -0.080 8.888 8.773 1.00 96.19 87 LEU A CA 1
ATOM 636 C C . LEU A 1 87 ? 0.623 9.681 7.669 1.00 96.19 87 LEU A C 1
ATOM 638 O O . LEU A 1 87 ? 1.856 9.735 7.640 1.00 96.19 87 LEU A O 1
ATOM 642 N N . THR A 1 88 ? -0.159 10.295 6.793 1.00 95.06 88 THR A N 1
ATOM 643 C CA . THR A 1 88 ? 0.298 11.312 5.851 1.00 95.06 88 THR A CA 1
ATOM 644 C C . THR A 1 88 ? 0.114 12.672 6.525 1.00 95.06 88 THR A C 1
ATOM 646 O O . THR A 1 88 ? -1.024 13.084 6.741 1.00 95.06 88 THR A O 1
ATOM 649 N N . PRO A 1 89 ? 1.196 13.349 6.944 1.00 93.94 89 PRO A N 1
ATOM 650 C CA . PRO A 1 89 ? 1.082 14.609 7.666 1.00 93.94 89 PRO A CA 1
ATOM 651 C C . PRO A 1 89 ? 0.544 15.710 6.752 1.00 93.94 89 PRO A C 1
ATOM 653 O O . PRO A 1 89 ? 0.884 15.757 5.567 1.00 93.94 89 PRO A O 1
ATOM 656 N N . TYR A 1 90 ? -0.242 16.632 7.309 1.00 90.62 90 TYR A N 1
ATOM 657 C CA . TYR A 1 90 ? -0.566 17.855 6.579 1.00 90.62 90 TYR A CA 1
ATOM 658 C C . TYR A 1 90 ? 0.698 18.693 6.357 1.00 90.62 90 TYR A C 1
ATOM 660 O O . TYR A 1 90 ? 1.621 18.646 7.180 1.00 90.62 90 TYR A O 1
ATOM 668 N N . PRO A 1 91 ? 0.758 19.484 5.270 1.00 85.12 91 PRO A N 1
ATOM 669 C CA . PRO A 1 91 ? 1.821 20.458 5.103 1.00 85.12 91 PRO A CA 1
ATOM 670 C C . PRO A 1 91 ? 1.908 21.338 6.358 1.00 85.12 91 PRO A C 1
ATOM 672 O O . PRO A 1 91 ? 0.862 21.737 6.882 1.00 85.12 91 PRO A O 1
ATOM 675 N N . PRO A 1 92 ? 3.118 21.657 6.853 1.00 81.62 92 PRO A N 1
ATOM 676 C CA . PRO A 1 92 ? 3.252 22.639 7.917 1.00 81.62 92 PRO A CA 1
ATOM 677 C C . PRO A 1 92 ? 2.570 23.923 7.446 1.00 81.62 92 PRO A C 1
ATOM 679 O O . PRO A 1 92 ? 2.871 24.416 6.358 1.00 81.62 92 PRO A O 1
ATOM 682 N N . GLY A 1 93 ? 1.596 24.401 8.224 1.00 69.56 93 GLY A N 1
ATOM 683 C CA . GLY A 1 93 ? 0.774 25.538 7.836 1.00 69.56 93 GLY A CA 1
ATOM 684 C C . GLY A 1 93 ? 1.647 26.713 7.406 1.00 69.56 93 GLY A C 1
ATOM 685 O O . GLY A 1 93 ? 2.522 27.149 8.154 1.00 69.56 93 GLY A O 1
ATOM 686 N N . ILE A 1 94 ? 1.396 27.230 6.205 1.00 54.09 94 ILE A N 1
ATOM 687 C CA . ILE A 1 94 ? 1.671 28.634 5.898 1.00 54.09 94 ILE A CA 1
ATOM 688 C C . ILE A 1 94 ? 0.726 29.439 6.795 1.00 54.09 94 ILE A C 1
ATOM 690 O O . ILE A 1 94 ? -0.422 29.675 6.430 1.00 54.09 94 ILE A O 1
ATOM 694 N N . ASN A 1 95 ? 1.178 29.721 8.020 1.00 47.25 95 ASN A N 1
ATOM 695 C CA . ASN A 1 95 ? 0.578 30.741 8.881 1.00 47.25 95 ASN A CA 1
ATOM 696 C C . ASN A 1 95 ? 0.807 32.123 8.271 1.00 47.25 95 ASN A C 1
ATOM 698 O O . ASN A 1 95 ? 1.947 32.368 7.810 1.00 47.25 95 ASN A O 1
#

Sequence (95 aa):
MTLVLATVCDTTECLALHIGLPGADDAFERAAAERAGWDLTRPDGPHYCPACRTGRGPVVELGECPRCHGSTEALRDGERCHGCGHLTPYPPGIN

Secondary structure (DSSP, 8-state):
-----EEE--STT---EEE--TT--HHHHHHHHHHTT-B--STTS--B-HHHHTTS----SB---TTT-B-EEEETTEEEETTT--EEEPPPP--

Radius of gyration: 13.94 Å; chains: 1; bounding box: 25×46×37 Å

Foldseek 3Di:
DFDWDKDAAPPPLARWIQIGDTPDDPVVSVVVLVVLVWDCVDVPDGIHFLQVVVVVDGQNAADDPNHGRHDWDDDPQAIAHSRNRDGDGDDDDPD

pLDDT: mean 92.51, std 8.28, range [47.25, 97.94]